Protein AF-A0A5S3XKA2-F1 (afdb_monomer_lite)

InterPro domains:
  IPR002495 Glycosyl transferase, family 8 [PF01501] (60-112)
  IPR029044 Nucleotide-diphospho-sugar transferases [G3DSA:3.90.550.10] (3-127)
  IPR029044 Nucleotide-diphospho-sugar transferases [SSF53448] (53-97)

Sequence (128 aa):
MRKAIFTLAIGDNPMYQAAILSFKHYADKVGADLIVSDELHYPINIHDPHYGANPAWAEKLRIGELLKEYDRVLYLDADILISPSAQDIFKQYTDPMVIYMLNEGAICDRKFERQLIENKLGRLNWPM

Structure (mmCIF, N/CA/C/O backbone):
data_AF-A0A5S3XKA2-F1
#
_entry.id   AF-A0A5S3XKA2-F1
#
loop_
_atom_site.group_PDB
_atom_site.id
_atom_site.type_symbol
_atom_site.label_atom_id
_atom_site.label_alt_id
_atom_site.label_comp_id
_atom_site.label_asym_id
_atom_site.label_entity_id
_atom_site.label_seq_id
_atom_site.pdbx_PDB_ins_code
_atom_site.Cartn_x
_atom_site.Cartn_y
_atom_site.Cartn_z
_atom_site.occupancy
_atom_site.B_iso_or_equiv
_atom_site.auth_seq_id
_atom_site.auth_comp_id
_atom_site.auth_asym_id
_atom_site.auth_atom_id
_atom_site.pdbx_PDB_model_num
ATOM 1 N N . MET A 1 1 ? -14.161 6.750 11.332 1.00 89.06 1 MET A N 1
ATOM 2 C CA . MET A 1 1 ? -13.353 6.818 10.105 1.00 89.06 1 MET A CA 1
ATOM 3 C C . MET A 1 1 ? -13.084 5.402 9.630 1.00 89.06 1 MET A C 1
ATOM 5 O O . MET A 1 1 ? -12.431 4.659 10.362 1.00 89.06 1 MET A O 1
ATOM 9 N N . ARG A 1 2 ? -13.633 5.013 8.479 1.00 96.31 2 ARG A N 1
ATOM 10 C CA . ARG A 1 2 ? -13.354 3.734 7.821 1.00 96.31 2 ARG A CA 1
ATOM 11 C C . ARG A 1 2 ? -11.994 3.835 7.137 1.00 96.31 2 ARG A C 1
ATOM 13 O O . ARG A 1 2 ? -11.752 4.769 6.378 1.00 96.31 2 ARG A O 1
ATOM 20 N N . LYS A 1 3 ? -11.097 2.904 7.445 1.00 97.62 3 LYS A N 1
ATOM 21 C CA . LYS A 1 3 ? -9.718 2.882 6.945 1.00 97.62 3 LYS A CA 1
ATOM 22 C C . LYS A 1 3 ? -9.459 1.553 6.263 1.00 97.62 3 LYS A C 1
ATOM 24 O O . LYS A 1 3 ? -9.858 0.531 6.813 1.00 97.62 3 LYS A O 1
ATOM 29 N N . ALA A 1 4 ? -8.750 1.580 5.146 1.00 98.38 4 ALA A N 1
ATOM 30 C CA . ALA A 1 4 ? -8.265 0.380 4.485 1.00 98.38 4 ALA A CA 1
ATOM 31 C C . ALA A 1 4 ? -6.745 0.421 4.318 1.00 98.38 4 ALA A C 1
ATOM 33 O O . ALA A 1 4 ? -6.154 1.478 4.083 1.00 98.38 4 ALA A O 1
ATOM 34 N N . ILE A 1 5 ? -6.129 -0.749 4.407 1.00 98.44 5 ILE A N 1
ATOM 35 C CA . ILE A 1 5 ? -4.796 -1.041 3.895 1.00 98.44 5 ILE A CA 1
ATOM 36 C C . ILE A 1 5 ? -4.998 -1.906 2.659 1.00 98.44 5 ILE A C 1
ATOM 38 O O . ILE A 1 5 ? -5.643 -2.946 2.740 1.00 98.44 5 ILE A O 1
ATOM 42 N N . PHE A 1 6 ? -4.470 -1.472 1.524 1.00 97.94 6 PHE A N 1
ATOM 43 C CA . PHE A 1 6 ? -4.625 -2.134 0.239 1.00 97.94 6 PHE A CA 1
ATOM 44 C C . PHE A 1 6 ? -3.265 -2.575 -0.302 1.00 97.94 6 PHE A C 1
ATOM 46 O O . PHE A 1 6 ? -2.312 -1.795 -0.303 1.00 97.94 6 PHE A O 1
ATOM 53 N N . THR A 1 7 ? -3.173 -3.819 -0.766 1.00 96.81 7 THR A N 1
ATOM 54 C CA . THR A 1 7 ? -1.958 -4.373 -1.373 1.00 96.81 7 THR A CA 1
ATOM 55 C C . THR A 1 7 ? -2.287 -5.287 -2.548 1.00 96.81 7 THR A C 1
ATOM 57 O O . THR A 1 7 ? -3.393 -5.825 -2.639 1.00 96.81 7 THR A O 1
ATOM 60 N N . LEU A 1 8 ? -1.311 -5.470 -3.437 1.00 94.94 8 LEU A N 1
ATOM 61 C CA . LEU A 1 8 ? -1.388 -6.375 -4.580 1.00 94.94 8 LEU A CA 1
ATOM 62 C C . LEU A 1 8 ? -0.473 -7.569 -4.337 1.00 94.94 8 LEU A C 1
ATOM 64 O O . LEU A 1 8 ? 0.745 -7.409 -4.281 1.00 94.94 8 LEU A O 1
ATOM 68 N N . ALA A 1 9 ? -1.052 -8.758 -4.241 1.00 92.56 9 ALA A N 1
ATOM 69 C CA . ALA A 1 9 ? -0.328 -10.007 -4.049 1.00 92.56 9 ALA A CA 1
ATOM 70 C C . ALA A 1 9 ? -0.844 -11.050 -5.046 1.00 92.56 9 ALA A C 1
ATOM 72 O O . ALA A 1 9 ? -1.450 -12.050 -4.677 1.00 92.56 9 ALA A O 1
ATOM 73 N N . ILE A 1 10 ? -0.634 -10.770 -6.333 1.00 87.44 10 ILE A N 1
ATOM 74 C CA . ILE A 1 10 ? -1.097 -11.614 -7.437 1.00 87.44 10 ILE A CA 1
ATOM 75 C C . ILE A 1 10 ? -0.072 -12.724 -7.690 1.00 87.44 10 ILE A C 1
ATOM 77 O O . ILE A 1 10 ? 1.110 -12.453 -7.913 1.00 87.44 10 ILE A O 1
ATOM 81 N N . GLY A 1 11 ? -0.542 -13.971 -7.707 1.00 84.62 11 GLY A N 1
ATOM 82 C CA . GLY A 1 11 ? 0.294 -15.160 -7.877 1.00 84.62 11 GLY A CA 1
ATOM 83 C C . GLY A 1 11 ? 0.852 -15.713 -6.561 1.00 84.62 11 GLY A C 1
ATOM 84 O O . GLY A 1 11 ? 0.506 -15.263 -5.474 1.00 84.62 11 GLY A O 1
ATOM 85 N N . ASP A 1 12 ? 1.722 -16.718 -6.664 1.00 82.44 12 ASP A N 1
ATOM 86 C CA . ASP A 1 12 ? 2.172 -17.525 -5.520 1.00 82.44 12 ASP A CA 1
ATOM 87 C C . ASP A 1 12 ? 3.616 -17.195 -5.105 1.00 82.44 12 ASP A C 1
ATOM 89 O O . ASP A 1 12 ? 4.524 -18.022 -5.188 1.00 82.44 12 ASP A O 1
ATOM 93 N N . ASN A 1 13 ? 3.869 -15.936 -4.729 1.00 85.75 13 ASN A N 1
ATOM 94 C CA . ASN A 1 13 ? 5.178 -15.524 -4.220 1.00 85.75 13 ASN A CA 1
ATOM 95 C C . ASN A 1 13 ? 5.230 -15.686 -2.688 1.00 85.75 13 ASN A C 1
ATOM 97 O O . ASN A 1 13 ? 4.527 -14.960 -1.978 1.00 85.75 13 ASN A O 1
ATOM 101 N N . PRO A 1 14 ? 6.108 -16.553 -2.143 1.00 85.69 14 PRO A N 1
ATOM 102 C CA . PRO A 1 14 ? 6.212 -16.769 -0.701 1.00 85.69 14 PRO A CA 1
ATOM 103 C C . PRO A 1 14 ? 6.538 -15.501 0.096 1.00 85.69 14 PRO A C 1
ATOM 105 O O . PRO A 1 14 ? 6.148 -15.391 1.258 1.00 85.69 14 PRO A O 1
ATOM 108 N N . MET A 1 15 ? 7.225 -14.525 -0.511 1.00 87.25 15 MET A N 1
ATOM 109 C CA . MET A 1 15 ? 7.560 -13.266 0.161 1.00 87.25 15 MET A CA 1
ATOM 110 C C . MET A 1 15 ? 6.313 -12.455 0.530 1.00 87.25 15 MET A C 1
ATOM 112 O O . MET A 1 15 ? 6.294 -11.816 1.583 1.00 87.25 15 MET A O 1
ATOM 116 N N . TYR A 1 16 ? 5.245 -12.545 -0.270 1.00 92.81 16 TYR A N 1
ATOM 117 C CA . TYR A 1 16 ? 3.998 -11.825 -0.004 1.00 92.81 16 TYR A CA 1
ATOM 118 C C . TYR A 1 16 ? 3.345 -12.284 1.297 1.00 92.81 16 TYR A C 1
ATOM 120 O O . TYR A 1 16 ? 2.743 -11.475 1.994 1.00 92.81 16 TYR A O 1
ATOM 128 N N . GLN A 1 17 ? 3.523 -13.548 1.691 1.00 92.56 17 GLN A N 1
ATOM 129 C CA . GLN A 1 17 ? 2.944 -14.075 2.929 1.00 92.56 17 GLN A CA 1
ATOM 130 C C . GLN A 1 17 ? 3.487 -13.355 4.169 1.00 92.56 17 GLN A C 1
ATOM 132 O O . GLN A 1 17 ? 2.730 -13.035 5.086 1.00 92.56 17 GLN A O 1
ATOM 137 N N . ALA A 1 18 ? 4.787 -13.041 4.186 1.00 93.56 18 ALA A N 1
ATOM 138 C CA . ALA A 1 18 ? 5.400 -12.296 5.284 1.00 93.56 18 ALA A CA 1
ATOM 139 C C . ALA A 1 18 ? 4.908 -10.839 5.327 1.00 93.56 18 ALA A C 1
ATOM 141 O O . ALA A 1 18 ? 4.566 -10.335 6.401 1.00 93.56 18 ALA A O 1
ATOM 142 N N . ALA A 1 19 ? 4.819 -10.186 4.164 1.00 96.56 19 ALA A N 1
ATOM 143 C CA . ALA A 1 19 ? 4.285 -8.833 4.034 1.00 96.56 19 ALA A CA 1
ATOM 144 C C . ALA A 1 19 ? 2.828 -8.754 4.502 1.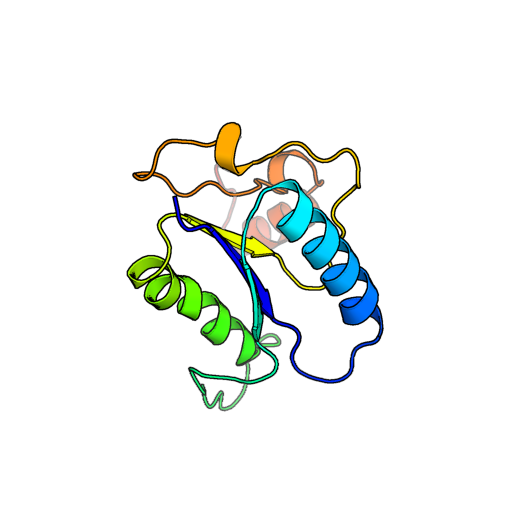00 96.56 19 ALA A C 1
ATOM 146 O O . ALA A 1 19 ? 2.528 -8.009 5.435 1.00 96.56 19 ALA A O 1
ATOM 147 N N . ILE A 1 20 ? 1.955 -9.605 3.958 1.00 96.88 20 ILE A N 1
ATOM 148 C CA . ILE A 1 20 ? 0.529 -9.687 4.304 1.00 96.88 20 ILE A CA 1
ATOM 149 C C . ILE A 1 20 ? 0.339 -9.947 5.799 1.00 96.88 20 ILE A C 1
ATOM 151 O O . ILE A 1 20 ? -0.502 -9.304 6.429 1.00 96.88 20 ILE A O 1
ATOM 155 N N . LEU A 1 21 ? 1.134 -10.839 6.400 1.00 96.94 21 LEU A N 1
ATOM 156 C CA . LEU A 1 21 ? 1.081 -11.075 7.843 1.00 96.94 21 LEU A CA 1
ATOM 157 C C . LEU A 1 21 ? 1.429 -9.807 8.636 1.00 96.94 21 LEU A C 1
ATOM 159 O O . LEU A 1 21 ? 0.724 -9.461 9.586 1.00 96.94 21 LEU A O 1
ATOM 163 N N . SER A 1 22 ? 2.474 -9.081 8.229 1.00 98.12 22 SER A N 1
ATOM 164 C CA . SER A 1 22 ? 2.827 -7.802 8.858 1.00 98.12 22 SER A CA 1
ATOM 165 C C . SER A 1 22 ? 1.722 -6.749 8.687 1.00 98.12 22 SER A C 1
ATOM 167 O O . SER A 1 22 ? 1.413 -6.015 9.629 1.00 98.12 22 SER A O 1
ATOM 169 N N . PHE A 1 23 ? 1.055 -6.727 7.528 1.00 98.44 23 PHE A N 1
ATOM 170 C CA . PHE A 1 23 ? -0.044 -5.807 7.240 1.00 98.44 23 PHE A CA 1
ATOM 171 C C . PHE A 1 23 ? -1.269 -6.127 8.078 1.00 98.44 23 PHE A C 1
ATOM 173 O O . PHE A 1 23 ? -1.890 -5.209 8.598 1.00 98.44 23 PHE A O 1
ATOM 180 N N . LYS A 1 24 ? -1.577 -7.412 8.278 1.00 98.44 24 LYS A N 1
ATOM 181 C CA . LYS A 1 24 ? -2.672 -7.859 9.141 1.00 98.44 24 LYS A CA 1
ATOM 182 C C . LYS A 1 24 ? -2.474 -7.378 10.576 1.00 98.44 24 LYS A C 1
ATOM 184 O O . LYS A 1 24 ? -3.362 -6.749 11.140 1.00 98.44 24 LYS A O 1
ATOM 189 N N . HIS A 1 25 ? -1.284 -7.588 11.140 1.00 98.44 25 HIS A N 1
ATOM 190 C CA . HIS A 1 25 ? -0.973 -7.111 12.489 1.00 98.44 25 HIS A CA 1
ATOM 191 C C . HIS A 1 25 ? -1.069 -5.588 12.617 1.00 98.44 25 HIS A C 1
ATOM 193 O O . HIS A 1 25 ? -1.540 -5.073 13.633 1.00 98.44 25 HIS A O 1
ATOM 199 N N . TYR A 1 26 ? -0.631 -4.855 11.595 1.00 98.69 26 TYR A N 1
ATOM 200 C CA . TYR A 1 26 ? -0.741 -3.403 11.596 1.00 98.69 26 TYR A CA 1
ATOM 201 C C . TYR A 1 26 ? -2.190 -2.926 11.419 1.00 98.69 26 TYR A C 1
ATOM 203 O O . TYR A 1 26 ? -2.601 -2.005 12.120 1.00 98.69 26 TYR A O 1
ATOM 211 N N . ALA A 1 27 ? -2.974 -3.579 10.556 1.00 98.56 27 ALA A N 1
ATOM 212 C CA . ALA A 1 27 ? -4.398 -3.326 10.345 1.00 98.56 27 ALA A CA 1
ATOM 213 C C . ALA A 1 27 ? -5.182 -3.477 11.657 1.00 98.56 27 ALA A C 1
ATOM 215 O O . ALA A 1 27 ? -5.892 -2.549 12.050 1.00 98.56 27 ALA A O 1
ATOM 216 N N . ASP A 1 28 ? -4.947 -4.569 12.394 1.00 98.38 28 ASP A N 1
ATOM 217 C CA . ASP A 1 28 ? -5.530 -4.806 13.719 1.00 98.38 28 ASP A CA 1
ATOM 218 C C . ASP A 1 28 ? -5.131 -3.700 14.713 1.00 98.38 28 ASP A C 1
ATOM 220 O O . ASP A 1 28 ? -5.974 -3.145 15.421 1.00 98.38 28 ASP A O 1
ATOM 224 N N . LYS A 1 29 ? -3.842 -3.324 14.737 1.00 98.19 29 LYS A N 1
ATOM 225 C CA . LYS A 1 29 ? -3.303 -2.277 15.623 1.00 98.19 29 LYS A CA 1
ATOM 226 C C . LYS A 1 29 ? -3.944 -0.910 15.383 1.00 98.19 29 LYS A C 1
ATOM 228 O O . LYS A 1 29 ? -4.192 -0.177 16.342 1.00 98.19 29 LYS A O 1
ATOM 233 N N . VAL A 1 30 ? -4.158 -0.537 14.123 1.00 98.06 30 VAL A N 1
ATOM 234 C CA . VAL A 1 30 ? -4.683 0.787 13.756 1.00 98.06 30 VAL A CA 1
ATOM 235 C C . VAL A 1 30 ? -6.190 0.781 13.530 1.00 98.06 30 VAL A C 1
ATOM 237 O O . VAL A 1 30 ? -6.756 1.847 13.308 1.00 98.06 30 VAL A O 1
ATOM 240 N N . GLY A 1 31 ? -6.862 -0.369 13.600 1.00 98.06 31 GLY A N 1
ATOM 241 C CA . GLY A 1 31 ? -8.291 -0.511 13.319 1.00 98.06 31 GLY A CA 1
ATOM 242 C C . GLY A 1 31 ? -8.636 -0.151 11.872 1.00 98.06 31 GLY A C 1
ATOM 243 O O . GLY A 1 31 ? -9.460 0.740 11.649 1.00 98.06 31 GLY A O 1
ATOM 244 N N . ALA A 1 32 ? -7.942 -0.767 10.916 1.00 98.50 32 ALA A N 1
ATOM 245 C CA . ALA A 1 32 ? -8.202 -0.677 9.480 1.00 98.50 32 ALA A CA 1
ATOM 246 C C . ALA A 1 32 ? -8.552 -2.059 8.911 1.00 98.50 32 ALA A C 1
ATOM 248 O O . ALA A 1 32 ? -8.127 -3.073 9.455 1.00 98.50 32 ALA A O 1
ATOM 249 N N . ASP A 1 33 ? -9.280 -2.087 7.799 1.00 98.62 33 ASP A N 1
ATOM 250 C CA . ASP A 1 33 ? -9.518 -3.311 7.037 1.00 98.62 33 ASP A CA 1
ATOM 251 C C . ASP A 1 33 ? -8.294 -3.617 6.163 1.00 98.62 33 ASP A C 1
ATOM 253 O O . ASP A 1 33 ? -7.699 -2.706 5.586 1.00 98.62 33 ASP A O 1
ATOM 257 N N . LEU A 1 34 ? -7.917 -4.891 6.041 1.00 98.44 34 LEU A N 1
ATOM 258 C CA . LEU A 1 34 ? -6.881 -5.326 5.103 1.00 98.44 34 LEU A CA 1
ATOM 259 C C . LEU A 1 34 ? -7.530 -5.870 3.829 1.00 98.44 34 LEU A C 1
ATOM 261 O O . LEU A 1 34 ? -8.280 -6.842 3.878 1.00 98.44 34 LEU A O 1
ATOM 265 N N . ILE A 1 35 ? -7.194 -5.266 2.694 1.00 97.94 35 ILE A N 1
ATOM 266 C CA . ILE A 1 35 ? -7.663 -5.641 1.362 1.00 97.94 35 ILE A CA 1
ATOM 267 C C . ILE A 1 35 ? -6.459 -6.136 0.564 1.00 97.94 35 ILE A C 1
ATOM 269 O O . ILE A 1 35 ? -5.540 -5.374 0.260 1.00 97.94 35 ILE A O 1
ATOM 273 N N . VAL A 1 36 ? -6.465 -7.421 0.221 1.00 96.19 36 VAL A N 1
ATOM 274 C CA . VAL A 1 36 ? -5.445 -8.049 -0.623 1.00 96.19 36 VAL A CA 1
ATOM 275 C C . VAL A 1 36 ? -6.079 -8.323 -1.983 1.00 96.19 36 VAL A C 1
ATOM 277 O O . VAL A 1 36 ? -7.049 -9.071 -2.050 1.00 96.19 36 VAL A O 1
ATOM 280 N N . SER A 1 37 ? -5.566 -7.701 -3.048 1.00 94.06 37 SER A N 1
ATOM 281 C CA . SER A 1 37 ? -5.918 -8.085 -4.423 1.00 94.06 37 SER A CA 1
ATOM 282 C C . SER A 1 37 ? -5.024 -9.237 -4.861 1.00 94.06 37 SER A C 1
ATOM 284 O O . SER A 1 37 ? -3.812 -9.059 -5.013 1.00 94.06 37 SER A O 1
ATOM 286 N N . ASP A 1 38 ? -5.628 -10.398 -5.077 1.00 90.88 38 ASP A N 1
ATOM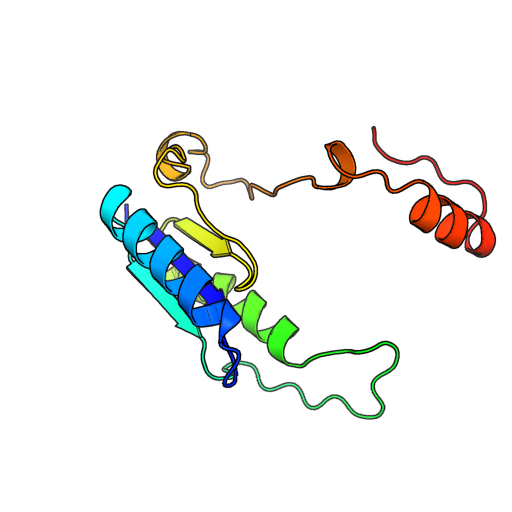 287 C CA . ASP A 1 38 ? -5.023 -11.589 -5.675 1.00 90.88 38 ASP A CA 1
ATOM 288 C C . ASP A 1 38 ? -5.395 -11.761 -7.161 1.00 90.88 38 ASP A C 1
ATOM 290 O O . ASP A 1 38 ? -4.789 -12.572 -7.863 1.00 90.88 38 ASP A O 1
ATOM 294 N N . GLU A 1 39 ? -6.313 -10.933 -7.669 1.00 90.00 39 GLU A N 1
ATOM 295 C CA . GLU A 1 39 ? -6.742 -10.882 -9.067 1.00 90.00 39 GLU A CA 1
ATOM 296 C C . GLU A 1 39 ? -6.738 -9.458 -9.659 1.0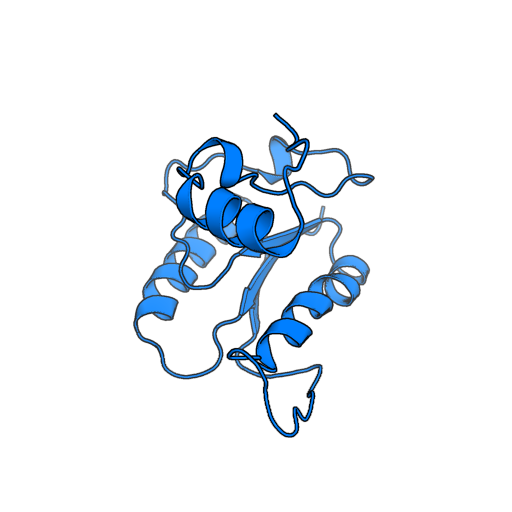0 90.00 39 GLU A C 1
ATOM 298 O O . GLU A 1 39 ? -6.622 -8.455 -8.949 1.00 90.00 39 GLU A O 1
ATOM 303 N N . LEU A 1 40 ? -6.846 -9.371 -10.993 1.00 88.81 40 LEU A N 1
ATOM 304 C CA . LEU A 1 40 ? -6.907 -8.109 -11.740 1.00 88.81 40 LEU A CA 1
ATOM 305 C C . LEU A 1 40 ? -8.364 -7.686 -11.974 1.00 88.81 40 LEU A C 1
ATOM 307 O O . LEU A 1 40 ? -9.065 -8.298 -12.779 1.00 88.81 40 LEU A O 1
ATOM 311 N N . HIS A 1 41 ? -8.787 -6.584 -11.356 1.00 89.12 41 HIS A N 1
ATOM 312 C CA . HIS A 1 41 ? -10.098 -5.957 -11.568 1.00 89.12 41 HIS A CA 1
ATOM 313 C C . HIS A 1 41 ? -10.099 -5.032 -12.788 1.00 89.12 41 HIS A C 1
ATOM 315 O O . HIS A 1 41 ? -11.132 -4.828 -13.427 1.00 89.12 41 HIS A O 1
ATOM 321 N N . TYR A 1 42 ? -8.928 -4.493 -13.132 1.00 85.62 42 TYR A N 1
ATOM 322 C CA . TYR A 1 42 ? -8.709 -3.677 -14.325 1.00 85.62 42 TYR A CA 1
ATOM 323 C C . TYR A 1 42 ? -7.785 -4.419 -15.295 1.00 85.62 42 TYR A C 1
ATOM 325 O O . TYR A 1 42 ? -6.599 -4.092 -15.387 1.00 85.62 42 TYR A O 1
ATOM 333 N N . PRO A 1 43 ? -8.284 -5.449 -16.001 1.00 80.94 43 PRO A N 1
ATOM 334 C CA . PRO A 1 43 ? -7.460 -6.218 -16.917 1.00 80.94 43 PRO A CA 1
ATOM 335 C C . PRO A 1 43 ? -6.998 -5.327 -18.073 1.00 80.94 43 PRO A C 1
ATOM 337 O O . PRO A 1 43 ? -7.803 -4.827 -18.860 1.00 80.94 43 PRO A O 1
ATOM 340 N N . ILE A 1 44 ? -5.683 -5.144 -18.184 1.00 84.69 44 ILE A N 1
ATOM 341 C CA . ILE A 1 44 ? -5.054 -4.476 -19.322 1.00 84.69 44 ILE A CA 1
ATOM 342 C C . ILE A 1 44 ? -4.317 -5.522 -20.149 1.00 84.69 44 ILE A C 1
ATOM 344 O O . ILE A 1 44 ? -3.409 -6.194 -19.661 1.00 84.69 44 ILE A O 1
ATOM 348 N N . ASN A 1 45 ? -4.680 -5.612 -21.427 1.00 83.31 45 ASN A N 1
ATOM 349 C CA . ASN A 1 45 ? -3.938 -6.398 -22.402 1.00 83.31 45 ASN A CA 1
ATOM 350 C C . ASN A 1 45 ? -2.780 -5.556 -22.936 1.00 83.31 45 ASN A C 1
ATOM 352 O O . ASN A 1 45 ? -2.985 -4.614 -23.702 1.00 83.31 45 ASN A O 1
ATOM 356 N N . ILE A 1 46 ? -1.563 -5.886 -22.511 1.00 81.38 46 ILE A N 1
ATOM 357 C CA . ILE A 1 46 ? -0.350 -5.236 -23.002 1.00 81.38 46 ILE A CA 1
ATOM 358 C C . ILE A 1 46 ? 0.186 -6.067 -24.167 1.00 81.38 46 ILE A C 1
ATOM 360 O O . ILE A 1 46 ? 0.621 -7.204 -23.985 1.00 81.38 46 ILE A O 1
ATOM 364 N N . HIS A 1 47 ? 0.138 -5.499 -25.367 1.00 83.06 47 HIS A N 1
ATOM 365 C CA . HIS A 1 47 ? 0.744 -6.083 -26.559 1.00 83.06 47 HIS A CA 1
ATOM 366 C C . HIS A 1 47 ? 2.134 -5.478 -26.760 1.00 83.06 47 HIS A C 1
ATOM 368 O O . HIS A 1 47 ? 2.268 -4.260 -26.710 1.00 83.06 47 HIS A O 1
ATOM 374 N N . ASP A 1 48 ? 3.139 -6.329 -26.976 1.00 81.25 48 ASP A N 1
ATOM 375 C CA . ASP A 1 48 ? 4.545 -5.938 -27.165 1.00 81.25 48 ASP A CA 1
ATOM 376 C C . ASP A 1 48 ? 5.097 -5.046 -26.026 1.00 81.25 48 ASP A C 1
ATOM 378 O O . ASP A 1 48 ? 5.357 -3.854 -26.211 1.00 81.25 48 ASP A O 1
ATOM 382 N N . PRO A 1 49 ? 5.214 -5.578 -24.790 1.00 75.31 49 PRO A N 1
ATOM 383 C CA . PRO A 1 49 ? 5.610 -4.784 -23.635 1.00 75.31 49 PRO A CA 1
ATOM 384 C C . PRO A 1 49 ? 7.059 -4.304 -23.765 1.00 75.31 49 PRO A C 1
ATOM 386 O O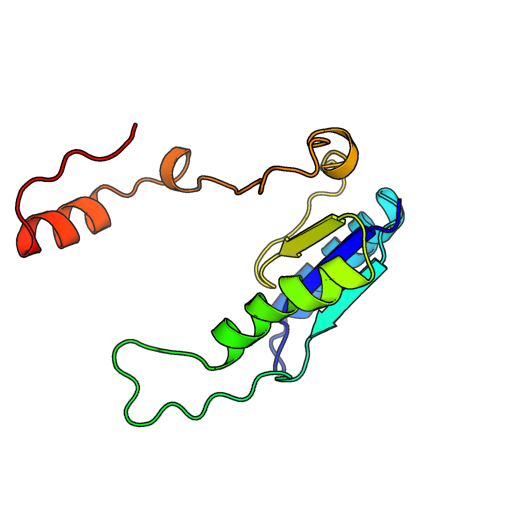 . PRO A 1 49 ? 8.015 -5.042 -23.525 1.00 75.31 49 PRO A O 1
ATOM 389 N N . HIS A 1 50 ? 7.231 -3.019 -24.055 1.00 66.94 50 HIS A N 1
ATOM 390 C CA . HIS A 1 50 ? 8.506 -2.347 -23.857 1.00 66.94 50 HIS A CA 1
ATOM 391 C C . HIS A 1 50 ? 8.750 -2.173 -22.340 1.00 66.94 50 HIS A C 1
ATOM 393 O O . HIS A 1 50 ? 7.892 -1.664 -21.621 1.00 66.94 50 HIS A O 1
ATOM 399 N N . TYR A 1 51 ? 9.927 -2.577 -21.846 1.00 67.06 51 TYR A N 1
ATOM 400 C CA . TYR A 1 51 ? 10.413 -2.303 -20.477 1.00 67.06 51 TYR A CA 1
ATOM 401 C C . TYR A 1 51 ? 9.612 -2.913 -19.302 1.00 67.06 51 TYR A C 1
ATOM 403 O O . TYR A 1 51 ? 9.373 -2.247 -18.299 1.00 67.06 51 TYR A O 1
ATOM 411 N N . GLY A 1 52 ? 9.251 -4.201 -19.374 1.00 69.81 52 GLY A N 1
ATOM 412 C CA . GLY A 1 52 ? 8.778 -4.961 -18.200 1.00 69.81 52 GLY A CA 1
ATOM 413 C C . GLY A 1 52 ? 7.398 -4.557 -17.671 1.00 69.81 52 GLY A C 1
ATOM 414 O O . GLY A 1 52 ? 7.094 -4.802 -16.504 1.00 69.81 52 GLY A O 1
ATOM 415 N N . ALA A 1 53 ? 6.575 -3.928 -18.514 1.00 76.88 53 ALA A N 1
ATOM 416 C CA . ALA A 1 53 ? 5.235 -3.494 -18.149 1.00 76.88 53 ALA A CA 1
ATOM 417 C C . ALA A 1 53 ? 4.375 -4.658 -17.633 1.00 76.88 53 ALA A C 1
ATOM 419 O O . ALA A 1 53 ? 4.265 -5.697 -18.286 1.00 76.88 53 ALA A O 1
ATOM 420 N N . ASN A 1 54 ? 3.759 -4.473 -16.462 1.00 81.88 54 ASN A N 1
ATOM 421 C CA . ASN A 1 54 ? 2.946 -5.492 -15.805 1.00 81.88 54 ASN A CA 1
ATOM 422 C C . ASN A 1 54 ? 1.495 -4.997 -15.645 1.00 81.88 54 ASN A C 1
ATOM 424 O O . ASN A 1 54 ? 1.293 -3.927 -15.063 1.00 81.88 54 ASN A O 1
ATOM 428 N N . PRO A 1 55 ? 0.479 -5.762 -16.098 1.00 82.25 55 PRO A N 1
ATOM 429 C CA . PRO A 1 55 ? -0.933 -5.426 -15.896 1.00 82.25 55 PRO A CA 1
ATOM 430 C C . PRO A 1 55 ? -1.311 -5.130 -14.435 1.00 82.25 55 PRO A C 1
ATOM 432 O O . PRO A 1 55 ? -2.195 -4.313 -14.190 1.00 82.25 55 PRO A O 1
ATOM 435 N N . ALA A 1 56 ? -0.598 -5.707 -13.459 1.00 84.31 56 ALA A N 1
ATOM 436 C CA . ALA A 1 56 ? -0.788 -5.436 -12.033 1.00 84.31 56 ALA A CA 1
ATOM 437 C C . ALA A 1 56 ? -0.613 -3.955 -11.652 1.00 84.31 56 ALA A C 1
ATOM 439 O O . ALA A 1 56 ? -1.133 -3.516 -10.632 1.00 84.31 56 ALA A O 1
ATOM 440 N N . TRP A 1 57 ? 0.074 -3.140 -12.457 1.00 85.06 57 TRP A N 1
ATOM 441 C CA . TRP A 1 57 ? 0.175 -1.703 -12.188 1.00 85.06 57 TRP A CA 1
ATOM 442 C C . TRP A 1 57 ? -1.172 -0.987 -12.285 1.00 85.06 57 TRP A C 1
ATOM 444 O O . TRP A 1 57 ? -1.417 -0.052 -11.525 1.00 85.06 57 TRP A O 1
ATOM 454 N N . ALA A 1 58 ? -2.057 -1.446 -13.174 1.00 87.94 58 ALA A N 1
ATOM 455 C CA . ALA A 1 58 ? -3.406 -0.905 -13.302 1.00 87.94 58 ALA A CA 1
ATOM 456 C C . ALA A 1 58 ? -4.249 -1.178 -12.056 1.00 87.94 58 ALA A C 1
ATOM 458 O O . ALA A 1 58 ? -5.072 -0.355 -11.669 1.00 87.94 58 ALA A O 1
ATOM 459 N N . GLU A 1 59 ? -3.992 -2.298 -11.384 1.00 91.12 59 GLU A N 1
ATOM 460 C CA . GLU A 1 59 ? -4.708 -2.689 -10.174 1.00 91.12 59 GLU A CA 1
ATOM 461 C C . GLU A 1 59 ? -4.477 -1.701 -9.016 1.00 91.12 59 GLU A C 1
ATOM 463 O O . GLU A 1 59 ? -5.363 -1.501 -8.186 1.00 91.12 59 GLU A O 1
ATOM 468 N N . LYS A 1 60 ? -3.351 -0.966 -9.007 1.00 91.00 60 LYS A N 1
ATOM 469 C CA . LYS A 1 60 ? -3.119 0.126 -8.042 1.00 91.00 60 LYS A CA 1
ATOM 470 C C . LYS A 1 60 ? -4.181 1.230 -8.150 1.00 91.00 60 LYS A C 1
ATOM 472 O O . LYS A 1 60 ? -4.472 1.896 -7.160 1.00 91.00 60 LYS A O 1
ATOM 477 N N . LEU A 1 61 ? -4.805 1.415 -9.318 1.00 91.25 61 LEU A N 1
ATOM 478 C CA . LEU A 1 61 ? -5.845 2.430 -9.530 1.00 91.25 61 LEU A CA 1
ATOM 479 C C . LEU A 1 61 ? -7.147 2.120 -8.777 1.00 91.25 61 LEU A C 1
ATOM 481 O O . LEU A 1 61 ? -7.942 3.034 -8.550 1.00 91.25 61 LEU A O 1
ATOM 485 N N . ARG A 1 62 ? -7.329 0.880 -8.296 1.00 93.44 62 ARG A N 1
ATOM 486 C CA . ARG A 1 62 ? -8.459 0.482 -7.441 1.00 93.44 62 ARG A CA 1
ATOM 487 C C . ARG A 1 62 ? -8.587 1.336 -6.179 1.00 93.44 62 ARG A C 1
ATOM 489 O O . ARG A 1 62 ? -9.686 1.459 -5.645 1.00 93.44 62 ARG A O 1
ATOM 496 N N . ILE A 1 63 ? -7.505 1.987 -5.738 1.00 94.62 63 ILE A N 1
ATOM 497 C CA . ILE A 1 63 ? -7.523 2.967 -4.639 1.00 94.62 63 ILE A CA 1
ATOM 498 C C . ILE A 1 63 ? -8.644 4.001 -4.827 1.00 94.62 63 ILE A C 1
ATOM 500 O O . ILE A 1 63 ? -9.296 4.364 -3.851 1.00 94.62 63 ILE A O 1
ATOM 504 N N . GLY A 1 64 ? -8.908 4.443 -6.062 1.00 93.69 64 GLY A N 1
ATOM 505 C CA . GLY A 1 64 ? -9.977 5.402 -6.351 1.00 93.69 64 GLY A CA 1
ATOM 506 C C . GLY A 1 64 ? -11.381 4.871 -6.044 1.00 93.69 64 GLY A C 1
ATOM 507 O O . GLY A 1 64 ? -12.208 5.613 -5.521 1.00 93.69 64 GLY A O 1
ATOM 508 N N . GLU A 1 65 ? -11.646 3.591 -6.314 1.00 95.44 65 GLU A N 1
ATOM 509 C CA . GLU A 1 65 ? -12.916 2.950 -5.944 1.00 95.44 65 GLU A CA 1
ATOM 510 C C . GLU A 1 65 ? -12.998 2.710 -4.437 1.00 95.44 65 GLU A C 1
ATOM 512 O O . GLU A 1 65 ? -14.019 3.011 -3.827 1.00 95.44 65 GLU A O 1
ATOM 517 N N . LEU A 1 66 ? -11.902 2.270 -3.813 1.00 96.56 66 LEU A N 1
ATOM 518 C CA . LEU A 1 66 ? -11.845 2.069 -2.363 1.00 96.56 66 LEU A CA 1
ATOM 519 C C . LEU A 1 66 ? -12.114 3.369 -1.593 1.00 96.56 66 LEU A C 1
ATOM 521 O O . LEU A 1 66 ? -12.807 3.348 -0.581 1.00 96.56 66 LEU A O 1
ATOM 525 N N . LEU A 1 67 ? -11.642 4.516 -2.087 1.00 96.25 67 LEU A N 1
ATOM 526 C CA . LEU A 1 67 ? -11.916 5.827 -1.485 1.00 96.25 67 LEU A CA 1
ATOM 527 C C . LEU A 1 67 ? -13.397 6.250 -1.549 1.00 96.25 67 LEU A C 1
ATOM 529 O O . LEU A 1 67 ? -13.780 7.205 -0.878 1.00 96.25 67 LEU A O 1
ATOM 533 N N . LYS A 1 68 ? -14.254 5.557 -2.314 1.00 96.38 68 LYS A N 1
ATOM 534 C CA . LYS A 1 68 ? -15.715 5.767 -2.267 1.00 96.38 68 LYS A CA 1
ATOM 535 C C . LYS A 1 68 ? -16.360 5.103 -1.048 1.00 96.38 68 LYS A C 1
ATOM 537 O O . LYS A 1 68 ? -17.445 5.505 -0.638 1.00 96.38 68 LYS A O 1
ATOM 542 N N . GLU A 1 69 ? -15.709 4.088 -0.481 1.00 97.44 69 GLU A N 1
ATOM 543 C CA . GLU A 1 69 ? -16.211 3.285 0.644 1.00 97.44 69 GLU A CA 1
ATOM 544 C C . GLU A 1 69 ? -15.460 3.558 1.955 1.00 97.44 69 GLU A C 1
ATOM 546 O O . GLU A 1 69 ? -16.013 3.397 3.050 1.00 97.44 69 GLU A O 1
ATOM 551 N N . TYR A 1 70 ? -14.199 3.972 1.831 1.00 97.62 70 TYR A N 1
ATOM 552 C CA . TYR A 1 70 ? -13.265 4.233 2.911 1.00 97.62 70 TYR A CA 1
ATOM 553 C C . TYR A 1 70 ? -12.862 5.702 2.928 1.00 97.62 70 TYR A C 1
ATOM 555 O O . TYR A 1 70 ? -12.521 6.281 1.904 1.00 97.62 70 TYR A O 1
ATOM 563 N N . ASP A 1 71 ? -12.792 6.282 4.124 1.00 95.88 71 ASP A N 1
ATOM 564 C CA . ASP A 1 71 ? -12.346 7.665 4.296 1.00 95.88 71 ASP A CA 1
ATOM 565 C C . ASP A 1 71 ? -10.843 7.810 4.001 1.00 95.88 71 ASP A C 1
ATOM 567 O O . ASP A 1 71 ? -10.365 8.885 3.643 1.00 95.88 71 ASP A O 1
ATOM 571 N N . ARG A 1 72 ? -10.070 6.735 4.219 1.00 96.62 72 ARG A N 1
ATOM 572 C CA . ARG A 1 72 ? -8.615 6.699 4.038 1.00 96.62 72 ARG A CA 1
ATOM 573 C C . ARG A 1 72 ? -8.164 5.330 3.550 1.00 96.62 72 ARG A C 1
ATOM 575 O O . ARG A 1 72 ? -8.521 4.313 4.142 1.00 96.62 72 ARG A O 1
ATOM 582 N N . VAL A 1 73 ? -7.301 5.325 2.540 1.00 97.69 73 VAL A N 1
ATOM 583 C CA . VAL A 1 73 ? -6.671 4.117 2.000 1.00 97.69 73 VAL A CA 1
ATOM 584 C C . VAL A 1 73 ? -5.155 4.278 2.071 1.00 97.69 73 VAL A C 1
ATOM 586 O O . VAL A 1 73 ? -4.610 5.266 1.582 1.00 97.69 73 VAL A O 1
ATOM 589 N N . LEU A 1 74 ? -4.478 3.318 2.697 1.00 97.19 74 LEU A N 1
ATOM 590 C CA . LEU A 1 74 ? -3.027 3.160 2.648 1.00 97.19 74 LEU A CA 1
ATOM 591 C C . LEU A 1 74 ? -2.697 2.081 1.620 1.00 97.19 74 LEU A C 1
ATOM 593 O O . LEU A 1 74 ? -3.073 0.929 1.809 1.00 97.19 74 LEU A O 1
ATOM 597 N N . TYR A 1 75 ? -1.968 2.435 0.568 1.00 97.31 75 TYR A N 1
ATOM 598 C CA . TYR A 1 75 ? -1.408 1.453 -0.353 1.00 97.31 75 TYR A CA 1
ATOM 599 C C . TYR A 1 75 ? -0.021 0.997 0.113 1.00 97.31 75 TYR A C 1
ATOM 601 O O . TYR A 1 75 ? 0.813 1.840 0.448 1.00 97.31 75 TYR A O 1
ATOM 609 N N . LEU A 1 76 ? 0.229 -0.313 0.102 1.00 96.12 76 LEU A N 1
ATOM 610 C CA . LEU A 1 76 ? 1.537 -0.912 0.374 1.00 96.12 76 LEU A CA 1
ATOM 611 C C . LEU A 1 76 ? 1.866 -1.953 -0.694 1.00 96.12 76 LEU A C 1
ATOM 613 O O . LEU A 1 76 ? 1.051 -2.833 -0.976 1.00 96.12 76 LEU A O 1
ATOM 617 N N . ASP A 1 77 ? 3.068 -1.885 -1.261 1.00 93.31 77 ASP A N 1
ATOM 618 C CA . ASP A 1 77 ? 3.575 -2.960 -2.113 1.00 93.31 77 ASP A CA 1
ATOM 619 C C . ASP A 1 77 ? 3.837 -4.225 -1.271 1.00 93.31 77 ASP A C 1
ATOM 621 O O . ASP A 1 77 ? 4.221 -4.147 -0.102 1.00 93.31 77 ASP A O 1
ATOM 625 N N . ALA A 1 78 ? 3.597 -5.406 -1.849 1.00 93.94 78 ALA A N 1
ATOM 626 C CA . ALA A 1 78 ? 3.683 -6.688 -1.138 1.00 93.94 78 ALA A CA 1
ATOM 627 C C . ALA A 1 78 ? 5.125 -7.154 -0.841 1.00 93.94 78 ALA A C 1
ATOM 629 O O . ALA A 1 78 ? 5.334 -8.258 -0.342 1.00 93.94 78 ALA A O 1
ATOM 630 N N . ASP A 1 79 ? 6.122 -6.324 -1.132 1.00 92.19 79 ASP A N 1
ATOM 631 C CA . ASP A 1 79 ? 7.526 -6.483 -0.746 1.00 92.19 79 ASP A CA 1
ATOM 632 C C . ASP A 1 79 ? 7.928 -5.588 0.448 1.00 92.19 79 ASP A C 1
ATOM 634 O O . ASP A 1 79 ? 9.080 -5.617 0.886 1.00 92.19 79 ASP A O 1
ATOM 638 N N . ILE A 1 80 ? 6.980 -4.844 1.031 1.00 94.75 80 ILE A N 1
ATOM 639 C CA . ILE A 1 80 ? 7.180 -4.029 2.235 1.00 94.75 80 ILE A CA 1
ATOM 640 C C . ILE A 1 80 ? 6.836 -4.833 3.497 1.00 94.75 80 ILE A C 1
ATOM 642 O O . ILE A 1 80 ? 5.840 -5.549 3.556 1.00 94.75 80 ILE A O 1
ATOM 646 N N . LEU A 1 81 ? 7.628 -4.653 4.560 1.00 96.38 81 LEU A N 1
ATOM 647 C CA . LEU A 1 81 ? 7.315 -5.136 5.908 1.00 96.38 81 LEU A CA 1
ATOM 648 C C . LEU A 1 81 ? 7.012 -3.963 6.841 1.00 96.38 81 LEU A C 1
ATOM 650 O O . LEU A 1 81 ? 7.754 -2.980 6.879 1.00 96.38 81 LEU A O 1
ATOM 654 N N . ILE A 1 82 ? 5.962 -4.093 7.655 1.00 97.44 82 ILE A N 1
ATOM 655 C CA . ILE A 1 82 ? 5.654 -3.113 8.701 1.00 97.44 82 ILE A CA 1
ATOM 656 C C . ILE A 1 82 ? 6.233 -3.580 10.036 1.00 97.44 82 ILE A C 1
ATOM 658 O O . ILE A 1 82 ? 5.898 -4.651 10.542 1.00 97.44 82 ILE A O 1
ATOM 662 N N . SER A 1 83 ? 7.079 -2.745 10.644 1.00 97.31 83 SER A N 1
ATOM 663 C CA . SER A 1 83 ? 7.588 -2.997 11.996 1.00 97.31 83 SER A CA 1
ATOM 664 C C . SER A 1 83 ? 6.445 -3.019 13.027 1.00 97.31 83 SER A C 1
ATOM 666 O O . SER A 1 83 ? 5.601 -2.119 13.006 1.00 97.31 83 SER A O 1
ATOM 668 N N . PRO A 1 84 ? 6.452 -3.925 14.025 1.00 96.94 84 PRO A N 1
ATOM 669 C CA . PRO A 1 84 ? 5.505 -3.881 15.146 1.00 96.94 84 PRO A CA 1
ATOM 670 C C . PRO A 1 84 ? 5.498 -2.537 15.901 1.00 96.94 84 PRO A C 1
ATOM 672 O O . PRO A 1 84 ? 4.471 -2.111 16.443 1.00 96.94 84 PRO A O 1
ATOM 675 N N . SER A 1 85 ? 6.636 -1.830 15.904 1.00 97.75 85 SER A N 1
ATOM 676 C CA . SER A 1 85 ? 6.788 -0.503 16.513 1.00 97.75 85 SER A CA 1
ATOM 677 C C . SER A 1 85 ? 6.329 0.656 15.621 1.00 97.75 85 SER A C 1
ATOM 679 O O . SER A 1 85 ? 6.324 1.794 16.088 1.00 97.75 85 SER A O 1
ATOM 681 N N . ALA A 1 86 ? 5.911 0.398 14.375 1.00 97.62 86 ALA A N 1
ATOM 682 C CA . ALA A 1 86 ? 5.461 1.435 13.449 1.00 97.62 86 ALA A CA 1
ATOM 683 C C . ALA A 1 86 ? 4.313 2.257 14.050 1.00 97.62 86 ALA A C 1
ATOM 685 O O . ALA A 1 86 ? 3.390 1.714 14.665 1.00 97.62 86 ALA A O 1
ATOM 686 N N . GLN A 1 87 ? 4.383 3.575 13.891 1.00 97.50 87 GLN A N 1
ATOM 687 C CA . GLN A 1 87 ? 3.365 4.494 14.394 1.00 97.50 87 GLN A CA 1
ATOM 688 C C . GLN A 1 87 ? 2.064 4.363 13.593 1.00 97.50 87 GLN A C 1
ATOM 690 O O . GLN A 1 87 ? 2.056 3.829 12.486 1.00 97.50 87 GLN A O 1
ATOM 695 N N . ASP A 1 88 ? 0.953 4.835 14.156 1.00 97.69 88 ASP A N 1
ATOM 696 C CA . ASP A 1 88 ? -0.334 4.893 13.457 1.00 97.69 88 ASP A CA 1
ATOM 697 C C . ASP A 1 88 ? -0.325 6.062 12.462 1.00 97.69 88 ASP A C 1
ATOM 699 O O . ASP A 1 88 ? -0.503 7.225 12.841 1.00 97.69 88 ASP A O 1
ATOM 703 N N . ILE A 1 89 ? -0.120 5.752 11.180 1.00 96.00 89 ILE A N 1
ATOM 704 C CA . ILE A 1 89 ? -0.020 6.772 10.136 1.00 96.00 89 ILE A CA 1
ATOM 705 C C . ILE A 1 89 ? -1.345 7.510 9.927 1.00 96.00 89 ILE A C 1
ATOM 707 O O . ILE A 1 89 ? -1.342 8.665 9.510 1.00 96.00 89 ILE A O 1
ATOM 711 N N . PHE A 1 90 ? -2.481 6.880 10.249 1.00 96.38 90 PHE A N 1
ATOM 712 C CA . PHE A 1 90 ? -3.796 7.496 10.094 1.00 96.38 90 PHE A CA 1
ATOM 713 C C . PHE A 1 90 ? -4.031 8.588 11.144 1.00 96.38 90 PHE A C 1
ATOM 715 O O . PHE A 1 90 ? -4.845 9.482 10.918 1.00 96.38 90 PHE A O 1
ATOM 722 N N . LYS A 1 91 ? -3.312 8.538 12.275 1.00 96.56 91 LYS A N 1
ATOM 723 C CA . LYS A 1 91 ? -3.285 9.609 13.285 1.00 96.56 91 LYS A CA 1
ATOM 724 C C . LYS A 1 91 ? -2.240 10.678 12.996 1.00 96.56 91 LYS A C 1
ATOM 726 O O . LYS A 1 91 ? -2.445 11.826 13.372 1.00 96.56 91 LYS A O 1
ATOM 731 N N . GLN A 1 92 ? -1.121 10.307 12.378 1.00 96.06 92 GLN A N 1
ATOM 732 C CA . GLN A 1 92 ? -0.036 11.241 12.077 1.00 96.06 92 GLN A CA 1
ATOM 733 C C . GLN A 1 92 ? -0.355 12.133 10.873 1.00 96.06 92 GLN A C 1
ATOM 735 O O . GLN A 1 92 ? -0.049 13.322 10.876 1.00 96.06 92 GLN A O 1
ATOM 740 N N . TYR A 1 93 ? -0.983 11.558 9.852 1.00 95.31 93 TYR A N 1
ATOM 741 C CA . TYR A 1 93 ? -1.289 12.222 8.594 1.00 95.31 93 TYR A CA 1
ATOM 742 C C . TYR A 1 93 ? -2.800 12.338 8.465 1.00 95.31 93 TYR A C 1
ATOM 744 O O . TYR A 1 93 ? -3.464 11.356 8.139 1.00 95.31 93 TYR A O 1
ATOM 752 N N . THR A 1 94 ? -3.365 13.499 8.784 1.00 93.81 94 THR A N 1
ATOM 753 C CA . THR A 1 94 ? -4.811 13.648 9.021 1.00 93.81 94 THR A CA 1
ATOM 754 C C . THR A 1 94 ? -5.553 14.446 7.960 1.00 93.81 94 THR A C 1
ATOM 756 O O . THR A 1 94 ? -6.775 14.336 7.913 1.00 93.81 94 THR A O 1
ATOM 759 N N . ASP A 1 95 ? -4.860 15.208 7.112 1.00 95.25 95 ASP A N 1
ATOM 760 C CA . ASP A 1 95 ? -5.508 16.042 6.101 1.00 95.25 95 ASP A CA 1
ATOM 761 C C . ASP A 1 95 ? -6.098 15.160 4.979 1.00 95.25 95 ASP A C 1
ATOM 763 O O . ASP A 1 95 ? -5.346 14.452 4.303 1.00 95.25 95 ASP A O 1
ATOM 767 N N . PRO A 1 96 ? -7.431 15.146 4.784 1.00 89.75 96 PRO A N 1
ATOM 768 C CA . PRO A 1 96 ? -8.068 14.338 3.748 1.00 89.75 96 PRO A CA 1
ATOM 769 C C . PRO A 1 96 ? -7.915 14.933 2.339 1.00 89.75 96 PRO A C 1
ATOM 771 O O . PRO A 1 96 ? -8.237 14.259 1.365 1.00 89.75 96 PRO A O 1
ATOM 774 N N . MET A 1 97 ? -7.439 16.177 2.214 1.00 93.00 97 MET A N 1
ATOM 775 C CA . MET A 1 97 ? -7.282 16.871 0.932 1.00 93.00 97 MET A CA 1
ATOM 776 C C . MET A 1 97 ? -5.908 16.656 0.290 1.00 93.00 97 MET A C 1
ATOM 778 O O . MET A 1 97 ? -5.636 17.217 -0.772 1.00 93.00 97 MET A O 1
ATOM 782 N N . VAL A 1 98 ? -5.038 15.853 0.909 1.00 94.38 98 VAL A N 1
ATOM 783 C CA . VAL A 1 98 ? -3.686 15.586 0.409 1.00 94.38 98 VAL A CA 1
ATOM 784 C C . VAL A 1 98 ? -3.410 14.093 0.283 1.00 94.38 98 VAL A C 1
ATOM 786 O O . VAL A 1 98 ? -3.937 13.260 1.020 1.00 94.38 98 VAL A O 1
ATOM 789 N N . ILE A 1 99 ? -2.522 13.760 -0.650 1.00 93.75 99 ILE A N 1
ATOM 790 C CA . ILE A 1 99 ? -1.957 12.421 -0.789 1.00 93.75 99 ILE A CA 1
ATOM 791 C C . ILE A 1 99 ? -0.589 12.431 -0.112 1.00 93.75 99 ILE A C 1
ATOM 793 O O . ILE A 1 99 ? 0.283 13.227 -0.459 1.00 93.75 99 ILE A O 1
ATOM 797 N N . TYR A 1 100 ? -0.397 11.533 0.849 1.00 95.12 100 TYR A N 1
ATOM 798 C CA . TYR A 1 100 ? 0.891 11.326 1.500 1.00 95.12 100 TYR A CA 1
ATOM 799 C C . TYR A 1 100 ? 1.655 10.217 0.775 1.00 95.12 100 TYR A C 1
ATOM 801 O O . TYR A 1 100 ? 1.104 9.147 0.525 1.00 95.12 100 TYR A O 1
ATOM 809 N N . MET A 1 101 ? 2.924 10.464 0.445 1.00 92.31 101 MET A N 1
ATOM 810 C CA . MET A 1 101 ? 3.790 9.502 -0.242 1.00 92.31 101 MET A CA 1
ATOM 811 C C . MET A 1 101 ? 5.175 9.486 0.403 1.00 92.31 101 MET A C 1
ATOM 813 O O . MET A 1 101 ? 5.677 10.522 0.843 1.00 92.31 101 MET A O 1
ATOM 817 N N . LEU A 1 102 ? 5.810 8.314 0.432 1.00 89.12 102 LEU A N 1
ATOM 818 C CA . LEU A 1 102 ? 7.213 8.193 0.811 1.00 89.12 102 LEU A CA 1
ATOM 819 C C . LEU A 1 102 ? 8.092 8.727 -0.327 1.00 89.12 102 LEU A C 1
ATOM 821 O O . LEU A 1 102 ? 8.088 8.180 -1.428 1.00 89.12 102 LEU A O 1
ATOM 825 N N . ASN A 1 103 ? 8.886 9.764 -0.055 1.00 86.56 103 ASN A N 1
ATOM 826 C CA . ASN A 1 103 ? 9.947 10.182 -0.966 1.00 86.56 103 ASN A CA 1
ATOM 827 C C . ASN A 1 103 ? 11.198 9.323 -0.734 1.00 86.56 103 ASN A C 1
ATOM 829 O O . ASN A 1 103 ? 12.108 9.710 -0.003 1.00 86.56 103 ASN A O 1
ATOM 833 N N . GLU A 1 104 ? 11.259 8.159 -1.378 1.00 83.19 104 GLU A N 1
ATOM 834 C CA . GLU A 1 104 ? 12.440 7.291 -1.317 1.00 83.19 104 GLU A CA 1
ATOM 835 C C . GLU A 1 104 ? 13.718 7.984 -1.814 1.00 83.19 104 GLU A C 1
ATOM 837 O O . GLU A 1 104 ? 14.815 7.657 -1.373 1.00 83.19 104 GLU A O 1
ATOM 842 N N . GLY A 1 105 ? 13.602 8.951 -2.731 1.00 80.56 105 GLY A N 1
ATOM 843 C CA . GLY A 1 105 ? 14.745 9.706 -3.251 1.00 80.56 105 GLY A CA 1
ATOM 844 C C . GLY A 1 105 ? 15.450 10.568 -2.201 1.00 80.56 105 GLY A C 1
ATOM 845 O O . GLY A 1 105 ? 16.600 10.941 -2.412 1.00 80.56 105 GLY A O 1
ATOM 846 N N . ALA A 1 106 ? 14.794 10.850 -1.071 1.00 82.25 106 ALA A N 1
ATOM 847 C CA . ALA A 1 106 ? 15.408 11.538 0.062 1.00 82.25 106 ALA A CA 1
ATOM 848 C C . ALA A 1 106 ? 16.302 10.616 0.915 1.00 82.25 106 ALA A C 1
ATOM 850 O O . ALA A 1 106 ? 17.109 11.109 1.700 1.00 82.25 106 ALA A O 1
ATOM 851 N N . ILE A 1 107 ? 16.156 9.291 0.784 1.00 84.25 107 ILE A N 1
ATOM 852 C CA . ILE A 1 107 ? 16.824 8.294 1.641 1.00 84.25 107 ILE A CA 1
ATOM 853 C C . ILE A 1 107 ? 17.675 7.277 0.866 1.00 84.25 107 ILE A C 1
ATOM 855 O O . ILE A 1 107 ? 18.539 6.635 1.457 1.00 84.25 107 ILE A O 1
ATOM 859 N N . CYS A 1 108 ? 17.463 7.133 -0.443 1.00 84.81 108 CYS A N 1
ATOM 860 C CA . CYS A 1 108 ? 18.206 6.227 -1.315 1.00 84.81 108 CYS A CA 1
ATOM 861 C C . CYS A 1 108 ? 19.092 7.023 -2.286 1.00 84.81 108 CYS A C 1
ATOM 863 O O . CYS A 1 108 ? 18.632 7.995 -2.893 1.00 84.81 108 CYS A O 1
ATOM 865 N N . ASP A 1 109 ? 20.357 6.616 -2.451 1.00 84.94 109 ASP A N 1
ATOM 866 C CA . ASP A 1 109 ? 21.245 7.235 -3.441 1.00 84.94 109 ASP A CA 1
ATOM 867 C C . ASP A 1 109 ? 20.731 6.933 -4.852 1.00 84.94 109 ASP A C 1
ATOM 869 O O . ASP A 1 109 ? 20.653 5.778 -5.258 1.00 84.94 109 ASP A O 1
ATOM 873 N N . ARG A 1 110 ? 20.383 7.991 -5.591 1.00 85.81 110 ARG A N 1
ATOM 874 C CA . ARG A 1 110 ? 19.888 7.908 -6.972 1.00 85.81 110 ARG A CA 1
ATOM 875 C C . ARG A 1 110 ? 20.836 8.545 -7.984 1.00 85.81 110 ARG A C 1
ATOM 877 O O . ARG A 1 110 ? 20.413 8.950 -9.066 1.00 85.81 110 ARG A O 1
ATOM 884 N N . LYS A 1 111 ? 22.116 8.733 -7.634 1.00 88.12 111 LYS A N 1
ATOM 885 C CA . LYS A 1 111 ? 23.103 9.370 -8.527 1.00 88.12 111 LYS A CA 1
ATOM 886 C C . LYS A 1 111 ? 23.219 8.656 -9.868 1.00 88.12 111 LYS A C 1
ATOM 888 O O . LYS A 1 111 ? 23.328 9.327 -10.890 1.00 88.12 111 LYS A O 1
ATOM 893 N N . PHE A 1 112 ? 23.182 7.325 -9.864 1.00 89.88 112 PHE A N 1
ATOM 894 C CA . PHE A 1 112 ? 23.323 6.535 -11.080 1.00 89.88 112 PHE A CA 1
ATOM 895 C C . PHE A 1 112 ? 22.139 6.745 -12.031 1.00 89.88 112 PHE A C 1
ATOM 897 O O . PHE A 1 112 ? 22.332 7.087 -13.196 1.00 89.88 112 PHE A O 1
ATOM 904 N N . GLU A 1 113 ? 20.910 6.640 -11.530 1.00 90.19 113 GLU A N 1
ATOM 905 C CA . GLU A 1 113 ? 19.688 6.864 -12.303 1.00 90.19 113 GLU A CA 1
ATOM 906 C C . GLU A 1 113 ? 19.609 8.307 -12.805 1.00 90.19 113 GLU A C 1
ATOM 908 O O . GLU A 1 113 ? 19.295 8.534 -13.975 1.00 90.19 113 GLU A O 1
ATOM 913 N N . ARG A 1 114 ? 19.959 9.288 -11.958 1.00 89.94 114 ARG A N 1
ATOM 914 C CA . ARG A 1 114 ? 20.047 10.700 -12.366 1.00 89.94 114 ARG A CA 1
ATOM 915 C C . ARG A 1 114 ? 21.017 10.867 -13.531 1.00 89.94 114 ARG A C 1
ATOM 917 O O . ARG A 1 114 ? 20.659 11.497 -14.520 1.00 89.94 114 ARG A O 1
ATOM 924 N N . GLN A 1 115 ? 22.198 10.252 -13.457 1.00 93.44 115 GLN A N 1
ATOM 925 C CA . GLN A 1 115 ? 23.190 10.309 -14.529 1.00 93.44 115 GLN A CA 1
ATOM 926 C C . GLN A 1 115 ? 22.680 9.659 -15.823 1.00 93.44 115 GLN A C 1
ATOM 928 O O . GLN A 1 115 ? 22.872 10.218 -16.902 1.00 93.44 115 GLN A O 1
ATOM 933 N N . LEU A 1 116 ? 22.001 8.509 -15.743 1.00 93.69 116 LEU A N 1
ATOM 934 C CA . LEU A 1 116 ? 21.400 7.859 -16.914 1.00 93.69 116 LEU A CA 1
ATOM 935 C C . LEU A 1 116 ? 20.373 8.761 -17.609 1.00 93.69 116 LEU A C 1
ATOM 937 O O . LEU A 1 116 ? 20.357 8.840 -18.839 1.00 93.69 116 LEU A O 1
ATOM 941 N N . ILE A 1 117 ? 19.543 9.453 -16.828 1.00 92.94 117 ILE A N 1
ATOM 942 C CA . ILE A 1 117 ? 18.526 10.372 -17.341 1.00 92.94 117 ILE A CA 1
ATOM 943 C C . ILE A 1 117 ? 19.186 11.617 -17.946 1.00 92.94 117 ILE A C 1
ATOM 945 O O . ILE A 1 117 ? 18.861 11.993 -19.072 1.00 92.94 117 ILE A O 1
ATOM 949 N N . GLU A 1 118 ? 20.153 12.223 -17.256 1.00 95.88 118 GLU A N 1
ATOM 950 C CA . GLU A 1 118 ? 20.857 13.416 -17.744 1.00 95.88 118 GLU A CA 1
ATOM 951 C C . GLU A 1 118 ? 21.682 13.145 -19.009 1.00 95.88 118 GLU A C 1
ATOM 953 O O . GLU A 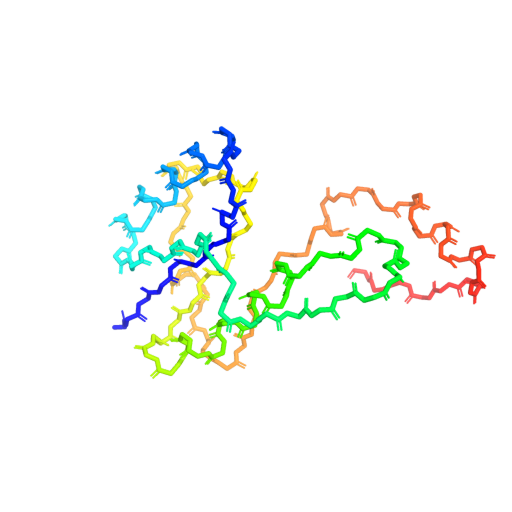1 118 ? 21.743 13.990 -19.900 1.00 95.88 118 GLU A O 1
ATOM 958 N N . ASN A 1 119 ? 22.243 11.942 -19.157 1.00 96.38 119 ASN A N 1
ATOM 959 C CA . ASN A 1 119 ? 22.917 11.523 -20.390 1.00 96.38 119 ASN A CA 1
ATOM 960 C C . ASN A 1 119 ? 21.972 11.491 -21.605 1.00 96.38 119 ASN A C 1
ATOM 962 O O . ASN A 1 119 ? 22.434 11.563 -22.744 1.00 96.38 119 ASN A O 1
ATOM 966 N N . LYS A 1 120 ? 20.659 11.347 -21.383 1.00 95.88 120 LYS A N 1
ATOM 967 C CA . LYS A 1 120 ? 19.642 11.312 -22.443 1.00 95.88 120 LYS A CA 1
ATOM 968 C C . LYS A 1 120 ? 18.954 12.652 -22.659 1.00 95.88 120 LYS A C 1
ATOM 970 O O . LYS A 1 120 ? 18.660 12.988 -23.801 1.00 95.88 120 LYS A O 1
ATOM 975 N N . LEU A 1 121 ? 18.686 13.389 -21.586 1.00 95.81 121 LEU A N 1
ATOM 976 C CA . LEU A 1 121 ? 17.859 14.599 -21.612 1.00 95.81 121 LEU A CA 1
ATOM 977 C C . LEU A 1 121 ? 18.661 15.898 -21.430 1.00 95.81 121 LEU A C 1
ATOM 979 O O . LEU A 1 121 ? 18.094 16.982 -21.539 1.00 95.81 121 LEU A O 1
ATOM 983 N N 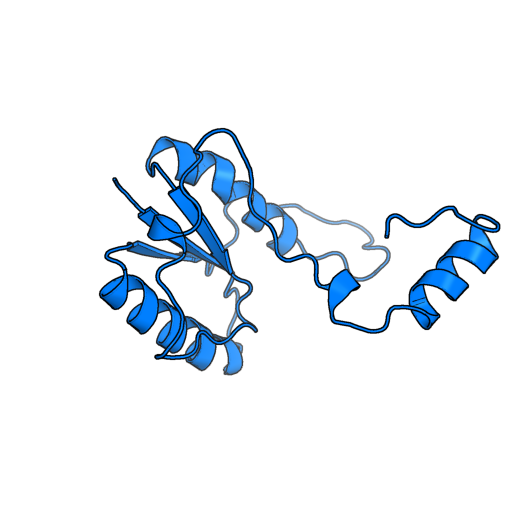. GLY A 1 122 ? 19.968 15.805 -21.175 1.00 94.50 122 GLY A N 1
ATOM 984 C CA . GLY A 1 122 ? 20.789 16.925 -20.723 1.00 94.50 122 GLY A CA 1
ATOM 985 C C . GLY A 1 122 ? 20.687 17.134 -19.210 1.00 94.50 122 GLY A C 1
ATOM 986 O O . GLY A 1 122 ? 19.932 16.458 -18.517 1.00 94.50 122 GLY A O 1
ATOM 987 N N . ARG A 1 123 ? 21.475 18.070 -18.674 1.00 92.31 123 ARG A N 1
ATOM 988 C CA . ARG A 1 123 ? 21.512 18.360 -17.232 1.00 92.31 123 ARG A CA 1
ATOM 989 C C . ARG A 1 123 ? 20.149 18.860 -16.742 1.00 92.31 123 ARG A C 1
ATOM 991 O O . ARG A 1 123 ? 19.614 19.809 -17.313 1.00 92.31 123 ARG A O 1
ATOM 998 N N . LEU A 1 124 ? 19.623 18.265 -15.672 1.00 90.62 124 LEU A N 1
ATOM 999 C CA . LEU A 1 124 ? 18.305 18.593 -15.124 1.00 90.62 124 LEU A CA 1
ATOM 1000 C C . LEU A 1 124 ? 18.429 19.287 -13.763 1.00 90.62 124 LEU A C 1
ATOM 1002 O O . LEU A 1 124 ? 19.375 19.064 -13.009 1.00 90.62 124 LEU A O 1
ATOM 1006 N N . ASN A 1 125 ? 17.452 20.132 -13.432 1.00 89.69 125 ASN A N 1
ATOM 1007 C CA . ASN A 1 125 ? 17.342 20.725 -12.102 1.00 89.69 125 ASN A CA 1
ATOM 1008 C C . ASN A 1 125 ? 16.467 19.829 -11.215 1.00 89.69 125 ASN A C 1
ATOM 1010 O O . ASN A 1 125 ? 15.244 19.971 -11.196 1.00 89.69 125 ASN A O 1
ATOM 1014 N N . TRP A 1 126 ? 17.089 18.861 -10.542 1.00 83.19 126 TRP A N 1
ATOM 1015 C CA . TRP A 1 126 ? 16.384 17.922 -9.670 1.00 83.19 126 TRP A CA 1
ATOM 1016 C C . TRP A 1 126 ? 15.821 18.634 -8.430 1.00 83.19 126 TRP A C 1
ATOM 1018 O O . TRP A 1 126 ? 16.547 19.419 -7.816 1.00 83.19 126 TRP A O 1
ATOM 1028 N N . PRO A 1 127 ? 14.566 18.357 -8.027 1.00 74.38 127 PRO A N 1
ATOM 1029 C CA . PRO A 1 127 ? 14.050 18.841 -6.752 1.00 74.38 127 PRO A CA 1
ATOM 1030 C C . PRO A 1 127 ? 14.915 18.295 -5.605 1.00 74.38 127 PRO A C 1
ATOM 1032 O O . PRO A 1 127 ? 15.317 17.127 -5.635 1.00 74.38 127 PRO A O 1
ATOM 1035 N N . MET A 1 128 ? 15.241 19.172 -4.648 1.00 60.03 128 MET A N 1
ATOM 1036 C CA . MET A 1 128 ? 15.947 18.801 -3.414 1.00 60.03 128 MET A CA 1
ATOM 1037 C C . MET A 1 128 ? 15.035 18.023 -2.473 1.00 60.03 128 MET A C 1
ATOM 1039 O O . MET A 1 128 ? 13.849 18.407 -2.362 1.00 60.03 128 MET A O 1
#

pLDDT: mean 91.35, std 7.39, range [60.03, 98.69]

Secondary structure (DSSP, 8-state):
--EEEEEE--S--HHHHHHHHHHHHHHHHHT-EEEEE-S-SS----SS-TTS--THHHHGGGHHHHTTT-SEEEE--TT----TT---HHHH---TTS-----GGGTS--HHHHHHHHHHH-S-----

Radius of gyration: 17.33 Å; chains: 1; bounding box: 40×38×44 Å

Organism: NCBI:txid43655

Foldseek 3Di:
DAEEEEEEDADDDPLLVQALVQVVLVCVVQVYHYHYDNDQPPADDDDPDDPPDDSVVVVVVCVVVVVVVGLYYHYDYSNDGDDPPDDNVCVVPPDSVDDDDDPVVVVDDCVPVQVVVCVPVNHDDDDD